Protein AF-A0A150FTC3-F1 (afdb_monomer_lite)

Radius of gyration: 13.67 Å; chains: 1; bounding box: 25×29×34 Å

Foldseek 3Di:
DDDPVRVLVVLVVVLVVCCVVPVDPSLQEAEPPDPPVSVVSHQKYKYWDDPPVVRAIWIWIQGPVVNDIDTGGPVVPPDDD

InterPro domains:
  IPR003653 Ulp1 protease family, C-terminal catalytic domain [PF02902] (38-77)
  IPR003653 Ulp1 protease family, C-terminal catalytic domain [PS50600] (1-81)
  IPR038765 Papain-like cysteine peptidase superfamily [SSF54001] (1-75)

pLDDT: mean 70.76, std 14.59, range [32.38, 90.62]

Structure (mmCIF, N/CA/C/O backbone):
data_AF-A0A150FTC3-F1
#
_entry.id   AF-A0A150FTC3-F1
#
loop_
_atom_site.group_PDB
_atom_site.id
_atom_site.type_symbol
_atom_site.label_atom_id
_atom_site.label_alt_id
_atom_site.label_comp_id
_atom_site.label_asym_id
_atom_site.label_entity_id
_atom_site.label_seq_id
_atom_site.pdbx_PDB_ins_code
_atom_site.Cartn_x
_atom_site.Cartn_y
_atom_site.Cartn_z
_atom_site.occupancy
_atom_site.B_iso_or_equiv
_atom_site.auth_seq_id
_atom_site.auth_comp_id
_atom_site.auth_asym_id
_atom_site.auth_atom_id
_atom_site.pdbx_PDB_model_num
ATOM 1 N N . MET A 1 1 ? 6.774 6.127 -15.991 1.00 73.38 1 MET A N 1
ATOM 2 C CA . MET A 1 1 ? 6.495 5.298 -14.804 1.00 73.38 1 MET A CA 1
ATOM 3 C C . MET A 1 1 ? 6.635 6.152 -13.546 1.00 73.38 1 MET A C 1
ATOM 5 O O . MET A 1 1 ? 7.458 7.064 -13.556 1.00 73.38 1 MET A O 1
ATOM 9 N N . LEU A 1 2 ? 5.817 5.938 -12.510 1.00 76.62 2 LEU A N 1
ATOM 10 C CA . LEU A 1 2 ? 5.996 6.625 -11.221 1.00 76.62 2 LEU A CA 1
ATOM 11 C C . LEU A 1 2 ? 7.157 5.979 -10.455 1.00 76.62 2 LEU A C 1
ATOM 13 O O . LEU A 1 2 ? 7.368 4.777 -10.572 1.00 76.62 2 LEU A O 1
ATOM 17 N N . THR A 1 3 ? 7.902 6.778 -9.691 1.00 81.62 3 THR A N 1
ATOM 18 C CA . THR A 1 3 ? 8.988 6.273 -8.832 1.00 81.62 3 THR A CA 1
ATOM 19 C C . THR A 1 3 ? 8.461 5.873 -7.457 1.00 81.62 3 THR A C 1
ATOM 21 O O . THR A 1 3 ? 7.466 6.444 -6.998 1.00 81.62 3 THR A O 1
ATOM 24 N N . ASP A 1 4 ? 9.187 5.006 -6.749 1.00 74.12 4 ASP A N 1
ATOM 25 C CA . ASP A 1 4 ? 8.905 4.624 -5.356 1.00 74.12 4 ASP A CA 1
ATOM 26 C C . ASP A 1 4 ? 8.696 5.846 -4.459 1.00 74.12 4 ASP A C 1
ATOM 28 O O . ASP A 1 4 ? 7.763 5.899 -3.663 1.00 74.12 4 ASP A O 1
ATOM 32 N N . ASN A 1 5 ? 9.529 6.879 -4.625 1.00 78.00 5 ASN A N 1
ATOM 33 C CA . ASN A 1 5 ? 9.429 8.121 -3.859 1.00 78.00 5 ASN A CA 1
ATOM 34 C C . ASN A 1 5 ? 8.099 8.842 -4.105 1.00 78.00 5 ASN A C 1
ATOM 36 O O . ASN A 1 5 ? 7.501 9.377 -3.172 1.00 78.00 5 ASN A O 1
ATOM 40 N N . THR A 1 6 ? 7.623 8.852 -5.352 1.00 79.81 6 THR A N 1
ATOM 41 C CA . THR A 1 6 ? 6.346 9.473 -5.722 1.00 79.81 6 THR A CA 1
ATOM 42 C C . THR A 1 6 ? 5.166 8.692 -5.152 1.00 79.81 6 THR A C 1
ATOM 44 O O . THR A 1 6 ? 4.247 9.297 -4.598 1.00 79.81 6 THR A O 1
ATOM 47 N N . ILE A 1 7 ? 5.210 7.360 -5.241 1.00 78.50 7 ILE A N 1
ATOM 48 C CA . ILE A 1 7 ? 4.185 6.480 -4.675 1.00 78.50 7 ILE A CA 1
ATOM 49 C C . ILE A 1 7 ? 4.153 6.633 -3.152 1.00 78.50 7 ILE A C 1
ATOM 51 O O . ILE A 1 7 ? 3.111 6.968 -2.593 1.00 78.50 7 ILE A O 1
ATOM 55 N N . ASN A 1 8 ? 5.295 6.521 -2.476 1.00 71.50 8 ASN A N 1
ATOM 56 C CA . ASN A 1 8 ? 5.387 6.666 -1.024 1.00 71.50 8 ASN A CA 1
ATOM 57 C C . ASN A 1 8 ? 4.879 8.035 -0.545 1.00 71.50 8 ASN A C 1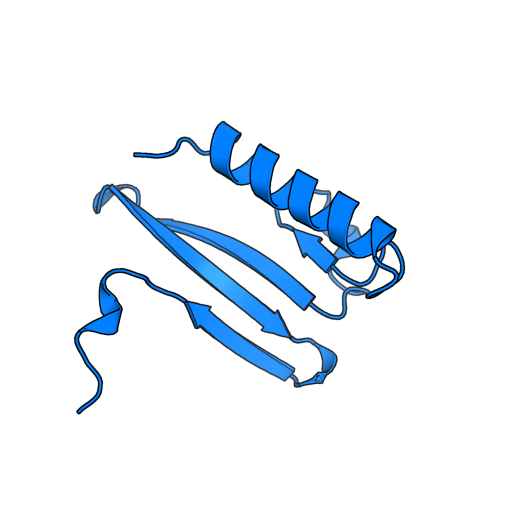
ATOM 59 O O . ASN A 1 8 ? 4.092 8.102 0.400 1.00 71.50 8 ASN A O 1
ATOM 63 N N . ALA A 1 9 ? 5.259 9.129 -1.216 1.00 77.00 9 ALA A N 1
ATOM 64 C CA . ALA A 1 9 ? 4.784 10.469 -0.872 1.00 77.00 9 ALA A CA 1
ATOM 65 C C . ALA A 1 9 ? 3.258 10.598 -1.002 1.00 77.00 9 ALA A C 1
ATOM 67 O O . ALA A 1 9 ? 2.607 11.184 -0.133 1.00 77.00 9 ALA A O 1
ATOM 68 N N . TYR A 1 10 ? 2.677 10.025 -2.059 1.00 78.38 10 TYR A N 1
ATOM 69 C CA . TYR A 1 10 ? 1.236 10.064 -2.278 1.00 78.38 10 TYR A CA 1
ATOM 70 C C . TYR A 1 10 ? 0.472 9.246 -1.235 1.00 78.38 10 TYR A C 1
ATOM 72 O O . TYR A 1 10 ? -0.512 9.722 -0.669 1.00 78.38 10 TYR A O 1
ATOM 80 N N . VAL A 1 11 ? 0.941 8.040 -0.916 1.00 71.56 11 VAL A N 1
ATOM 81 C CA . VAL A 1 11 ? 0.235 7.183 0.039 1.00 71.56 11 VAL A CA 1
ATOM 82 C C . VAL A 1 11 ? 0.372 7.723 1.476 1.00 71.56 11 VAL A C 1
ATOM 84 O O . VAL A 1 11 ? -0.582 7.673 2.255 1.00 71.56 11 VAL A O 1
ATOM 87 N N . LEU A 1 12 ? 1.489 8.377 1.814 1.00 73.19 12 LEU A N 1
ATOM 88 C CA . LEU A 1 12 ? 1.608 9.160 3.051 1.00 73.19 12 LEU A CA 1
ATOM 89 C C . LEU A 1 12 ? 0.637 10.354 3.090 1.00 73.19 12 LEU A C 1
ATOM 91 O O . LEU A 1 12 ? 0.049 10.635 4.138 1.00 73.19 12 LEU A O 1
ATOM 95 N N . ALA A 1 13 ? 0.429 11.044 1.964 1.00 76.19 13 ALA A N 1
ATOM 96 C CA . ALA A 1 13 ? -0.560 12.118 1.869 1.00 76.19 13 ALA A CA 1
ATOM 97 C C . ALA A 1 13 ? -1.997 11.596 2.048 1.00 76.19 13 ALA A C 1
ATOM 99 O O . ALA A 1 13 ? -2.774 12.222 2.768 1.00 76.19 13 ALA A O 1
ATOM 100 N N . LEU A 1 14 ? -2.328 10.424 1.490 1.00 72.69 14 LEU A N 1
ATOM 101 C CA . LEU A 1 14 ? -3.616 9.756 1.723 1.00 72.69 14 LEU A CA 1
ATOM 102 C C . LEU A 1 14 ? -3.835 9.441 3.203 1.00 72.69 14 LEU A C 1
ATOM 104 O O . LEU A 1 14 ? -4.922 9.686 3.723 1.00 72.69 14 LEU A O 1
ATOM 108 N N . ARG A 1 15 ? -2.799 8.965 3.906 1.00 67.19 15 ARG A N 1
ATOM 109 C CA . ARG A 1 15 ? -2.865 8.743 5.357 1.00 67.19 15 ARG A CA 1
ATOM 110 C C . ARG A 1 15 ? -3.204 10.029 6.110 1.00 67.19 15 ARG A C 1
ATOM 112 O O . ARG A 1 15 ? -4.112 10.035 6.935 1.00 67.19 15 ARG A O 1
ATOM 119 N N . LYS A 1 16 ? -2.513 11.128 5.797 1.00 68.56 16 LYS A N 1
ATOM 120 C CA . LYS A 1 16 ? -2.759 12.440 6.418 1.00 68.56 16 LYS A CA 1
ATOM 121 C C . LYS A 1 16 ? -4.179 12.950 6.148 1.00 68.56 16 LYS A C 1
ATOM 123 O O . LYS A 1 16 ? -4.813 13.523 7.033 1.00 68.56 16 LYS A O 1
ATOM 128 N N . GLU A 1 17 ? -4.674 12.740 4.934 1.00 69.69 17 GLU A N 1
ATOM 129 C CA . GLU A 1 17 ? -5.999 13.181 4.514 1.00 69.69 17 GLU A CA 1
ATOM 130 C C . GLU A 1 17 ? -7.127 12.347 5.149 1.00 69.69 17 GLU A C 1
ATOM 132 O O . GLU A 1 17 ? -8.128 12.908 5.595 1.00 69.69 17 GLU A O 1
ATOM 137 N N . ALA A 1 18 ? -6.946 11.030 5.291 1.00 65.56 18 ALA A N 1
ATOM 138 C CA . ALA A 1 18 ? -7.891 10.152 5.985 1.00 65.56 18 ALA A CA 1
ATOM 139 C C . ALA A 1 18 ? -8.082 10.558 7.459 1.00 65.56 18 ALA A C 1
ATOM 141 O O . ALA A 1 18 ? -9.218 10.628 7.939 1.00 65.56 18 ALA A O 1
ATOM 142 N N . THR A 1 19 ? -6.988 10.925 8.140 1.00 61.72 19 THR A N 1
ATOM 143 C CA . THR A 1 19 ? -7.026 11.507 9.490 1.00 61.72 19 THR A CA 1
ATOM 144 C C . THR A 1 19 ? -7.800 12.830 9.507 1.00 61.72 19 THR A C 1
ATOM 146 O O . THR A 1 19 ? -8.633 13.058 10.387 1.00 61.72 19 THR A O 1
ATOM 149 N N . ARG A 1 20 ? -7.569 13.711 8.520 1.00 64.81 20 ARG A N 1
ATOM 150 C CA . ARG A 1 20 ? -8.242 15.020 8.415 1.00 64.81 20 ARG A CA 1
ATOM 151 C C . ARG A 1 20 ? -9.754 14.883 8.229 1.00 64.81 20 ARG A C 1
ATOM 153 O O . ARG A 1 20 ? -10.511 15.641 8.832 1.00 64.81 20 ARG A O 1
ATOM 160 N N . MET A 1 21 ? -10.195 13.912 7.431 1.00 62.16 21 MET A N 1
ATOM 161 C CA . MET A 1 21 ? -11.612 13.679 7.129 1.00 62.16 21 MET A CA 1
ATOM 162 C C . MET A 1 21 ? -12.387 12.950 8.242 1.00 62.16 21 MET A C 1
ATOM 164 O O . MET A 1 21 ? -13.576 12.691 8.072 1.00 62.16 21 MET A O 1
ATOM 168 N N . ARG A 1 22 ? -11.760 12.624 9.387 1.00 59.75 22 ARG A N 1
ATOM 169 C CA . ARG A 1 22 ? -12.366 11.832 10.481 1.00 59.75 22 ARG A CA 1
ATOM 170 C C . ARG A 1 22 ? -12.955 10.4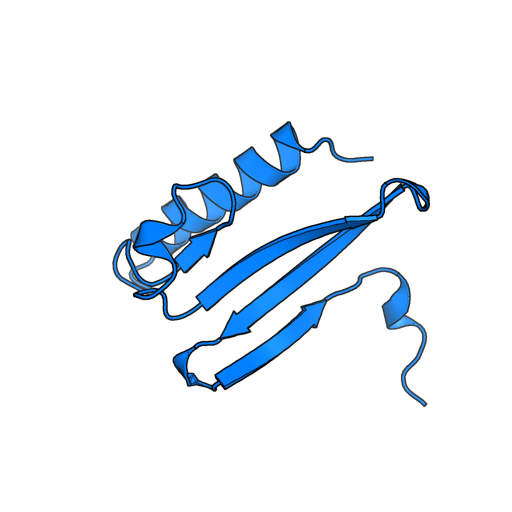90 10.018 1.00 59.75 22 ARG A C 1
ATOM 172 O O . ARG A 1 22 ? -13.820 9.935 10.690 1.00 59.75 22 ARG A O 1
ATOM 179 N N . MET A 1 23 ? -12.467 9.946 8.901 1.00 51.44 23 MET A N 1
ATOM 180 C CA . MET A 1 23 ? -12.803 8.585 8.459 1.00 51.44 23 MET A CA 1
ATOM 181 C C . MET A 1 23 ? -12.062 7.511 9.280 1.00 51.44 23 MET A C 1
ATOM 183 O O . MET A 1 23 ? -12.227 6.320 9.038 1.00 51.44 23 MET A O 1
ATOM 187 N N . GLY A 1 24 ? -11.282 7.944 10.275 1.00 53.06 24 GLY A N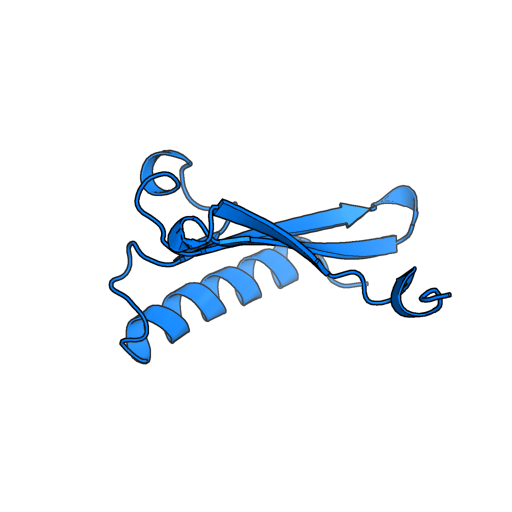 1
ATOM 188 C CA . GLY A 1 24 ? -10.638 7.145 11.307 1.00 53.06 24 GLY A CA 1
ATOM 189 C C . GLY A 1 24 ? -9.626 7.983 12.095 1.00 53.06 24 GLY A C 1
ATOM 190 O O . GLY A 1 24 ? -9.203 9.041 11.624 1.00 53.06 24 GLY A O 1
ATOM 191 N N . THR A 1 25 ? -9.253 7.547 13.301 1.00 51.47 25 THR A N 1
ATOM 192 C CA . THR A 1 25 ? -8.071 8.067 14.017 1.00 51.47 25 THR A CA 1
ATOM 193 C C . THR A 1 25 ? -6.800 7.732 13.219 1.00 51.47 25 THR A C 1
ATOM 195 O O . THR A 1 25 ? -6.854 6.889 12.326 1.00 51.47 25 THR A O 1
ATOM 198 N N . GLU A 1 26 ? -5.651 8.370 13.498 1.00 49.97 26 GLU A N 1
ATOM 199 C CA . GLU A 1 26 ? -4.366 8.121 12.790 1.00 49.97 26 GLU A CA 1
ATOM 200 C C . GLU A 1 26 ? -3.941 6.640 12.715 1.00 49.97 26 GLU A C 1
ATOM 202 O O . GLU A 1 26 ? -3.038 6.291 11.941 1.00 49.97 26 GLU A O 1
ATOM 207 N N . ASP A 1 27 ? -4.588 5.808 13.527 1.00 52.69 27 ASP A N 1
ATOM 208 C CA . ASP A 1 27 ? -4.413 4.372 13.640 1.00 52.69 27 ASP A CA 1
ATOM 209 C C . ASP A 1 27 ? -5.183 3.585 12.573 1.00 52.69 27 ASP A C 1
ATOM 211 O O . ASP A 1 27 ? -4.734 2.508 12.230 1.00 52.69 27 ASP A O 1
ATOM 215 N N . ASN A 1 28 ? -6.255 4.108 11.959 1.00 56.97 28 ASN A N 1
ATOM 216 C CA . ASN A 1 28 ? -7.158 3.316 11.105 1.00 56.97 28 ASN A CA 1
ATOM 217 C C . ASN A 1 28 ? -6.638 3.029 9.687 1.00 56.97 28 ASN A C 1
ATOM 219 O O . ASN A 1 28 ? -7.191 2.161 9.010 1.00 56.97 28 ASN A O 1
ATOM 223 N N . LEU A 1 29 ? -5.614 3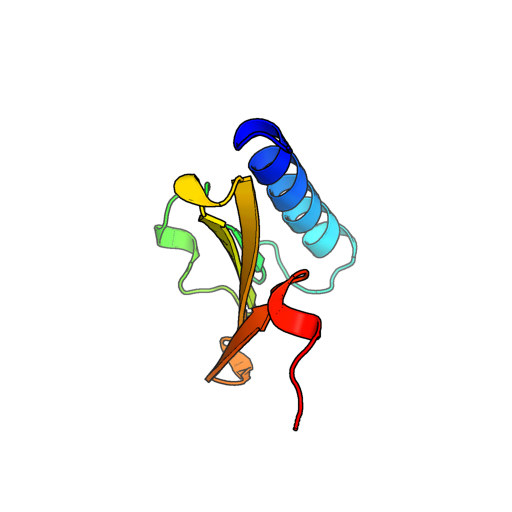.748 9.220 1.00 54.38 29 LEU A N 1
ATOM 224 C CA . LEU A 1 29 ? -5.033 3.569 7.889 1.00 54.38 29 LEU A CA 1
ATOM 225 C C . LEU A 1 29 ? -3.517 3.400 7.991 1.00 54.38 29 LEU A C 1
ATOM 227 O O . LEU A 1 29 ? -2.793 4.358 8.283 1.00 54.38 29 LEU A O 1
ATOM 231 N N . HIS A 1 30 ? -3.035 2.190 7.709 1.00 58.88 30 HIS A N 1
ATOM 232 C CA . HIS A 1 30 ? -1.605 1.909 7.640 1.00 58.88 30 HIS A CA 1
ATOM 233 C C . HIS A 1 30 ? -1.127 1.815 6.193 1.00 58.88 30 HIS A C 1
ATOM 235 O O . HIS A 1 30 ? -1.818 1.313 5.309 1.00 58.88 30 HIS A O 1
ATOM 241 N N . VAL A 1 31 ? 0.088 2.300 5.973 1.00 59.28 31 VAL A N 1
ATOM 242 C CA . VAL A 1 31 ? 0.755 2.349 4.677 1.00 59.28 31 VAL A CA 1
ATOM 243 C C . VAL A 1 31 ? 2.158 1.814 4.888 1.00 59.28 31 VAL A C 1
ATOM 245 O O . VAL A 1 31 ? 2.886 2.334 5.739 1.00 59.28 31 VAL A O 1
ATOM 248 N N . ILE A 1 32 ? 2.539 0.788 4.132 1.00 57.56 32 ILE A N 1
ATOM 249 C CA . ILE A 1 32 ? 3.882 0.217 4.245 1.00 57.56 32 ILE A CA 1
ATOM 250 C C . ILE A 1 32 ? 4.898 1.252 3.738 1.00 57.56 32 ILE A C 1
ATOM 252 O O . ILE A 1 32 ? 4.815 1.723 2.610 1.00 57.56 32 ILE A O 1
ATOM 256 N N . GLY A 1 33 ? 5.791 1.657 4.646 1.00 53.03 33 GLY A N 1
ATOM 257 C CA . GLY A 1 33 ? 6.671 2.832 4.567 1.00 53.03 33 GLY A CA 1
ATOM 258 C C . GLY A 1 33 ? 6.846 3.499 5.944 1.00 53.03 33 GLY A C 1
ATOM 259 O O . GLY A 1 33 ? 7.873 4.112 6.225 1.00 53.03 33 GLY A O 1
ATOM 260 N N . ALA A 1 34 ? 5.872 3.315 6.844 1.00 45.12 34 ALA A N 1
ATOM 261 C CA . ALA A 1 34 ? 5.985 3.590 8.278 1.00 45.12 34 ALA A CA 1
ATOM 262 C C . ALA A 1 34 ? 6.442 2.329 9.051 1.00 45.12 34 ALA A C 1
ATOM 264 O O . ALA A 1 34 ? 6.254 1.217 8.556 1.00 45.12 34 ALA A O 1
ATOM 265 N N . PRO A 1 35 ? 7.029 2.453 10.260 1.00 45.41 35 PRO A N 1
ATOM 266 C CA . PRO A 1 35 ? 7.401 1.292 11.068 1.00 45.41 35 PRO A CA 1
ATOM 267 C C . PRO A 1 35 ? 6.210 0.344 11.298 1.00 45.41 35 PRO A C 1
ATOM 269 O O . PRO A 1 35 ? 5.129 0.761 11.722 1.00 45.41 35 PRO A O 1
ATOM 272 N N . VAL A 1 36 ? 6.459 -0.943 11.032 1.00 47.88 36 VAL A N 1
ATOM 273 C CA . VAL A 1 36 ? 5.504 -2.073 10.978 1.00 47.88 36 VAL A CA 1
ATOM 274 C C . VAL A 1 36 ? 4.678 -2.246 12.261 1.00 47.88 36 VAL A C 1
ATOM 276 O O . VAL A 1 36 ? 3.596 -2.827 12.243 1.00 47.88 36 VAL A O 1
ATOM 279 N N . THR A 1 37 ? 5.135 -1.696 13.385 1.00 44.72 37 THR A N 1
ATOM 280 C CA . THR A 1 37 ? 4.479 -1.818 14.694 1.00 44.72 37 THR A CA 1
ATOM 281 C C . THR A 1 37 ? 3.087 -1.186 14.769 1.00 44.72 37 THR A C 1
ATOM 283 O O . THR A 1 37 ? 2.293 -1.636 15.584 1.00 44.72 37 THR A O 1
ATOM 286 N N . ARG A 1 38 ? 2.742 -0.212 13.911 1.00 52.84 38 ARG A N 1
ATOM 287 C CA . ARG A 1 38 ? 1.385 0.386 13.854 1.00 52.84 38 ARG A CA 1
ATOM 288 C C . ARG A 1 38 ? 0.437 -0.290 12.854 1.00 52.84 38 ARG A C 1
ATOM 290 O O . ARG A 1 38 ? -0.638 0.230 12.584 1.00 52.84 38 ARG A O 1
ATOM 297 N N . MET A 1 39 ? 0.845 -1.400 12.240 1.00 53.91 39 MET A N 1
ATOM 298 C CA . MET A 1 39 ? 0.062 -2.067 11.193 1.00 53.91 39 MET A CA 1
ATOM 299 C C . MET A 1 39 ? -1.092 -2.913 11.755 1.00 53.91 39 MET A C 1
ATOM 301 O O . MET A 1 39 ? -2.062 -3.167 11.046 1.00 53.91 39 MET A O 1
ATOM 305 N N . LEU A 1 40 ? -0.992 -3.343 13.019 1.00 58.31 40 LEU A N 1
ATOM 306 C CA . LEU A 1 40 ? -1.960 -4.238 13.665 1.00 58.31 40 LEU A CA 1
ATOM 307 C C . LEU A 1 40 ? -3.235 -3.525 14.146 1.00 58.31 40 LEU A C 1
ATOM 309 O O . LEU A 1 40 ? -4.272 -4.174 14.244 1.00 58.31 40 LEU A O 1
ATOM 313 N N . ASP A 1 41 ? -3.171 -2.212 14.381 1.00 61.78 41 ASP A N 1
ATOM 314 C CA . ASP A 1 41 ? -4.300 -1.419 14.894 1.00 61.78 41 ASP A CA 1
ATOM 315 C C . ASP A 1 41 ? -5.133 -0.758 13.778 1.00 61.78 41 ASP A C 1
ATOM 317 O O . ASP A 1 41 ? -6.156 -0.127 14.047 1.00 61.78 41 ASP A O 1
ATOM 321 N N . ALA A 1 42 ? -4.727 -0.920 12.514 1.00 65.69 42 ALA A N 1
ATOM 322 C CA . ALA A 1 42 ? -5.375 -0.278 11.377 1.00 65.69 42 ALA A CA 1
ATOM 323 C C . ALA A 1 42 ? -6.588 -1.030 10.842 1.00 65.69 42 ALA A C 1
ATOM 325 O O . ALA A 1 42 ? -6.562 -2.236 10.624 1.00 65.69 42 ALA A O 1
ATOM 326 N N . GLU A 1 43 ? -7.660 -0.293 10.550 1.00 78.12 43 GLU A N 1
ATOM 327 C CA . GLU A 1 43 ? -8.872 -0.837 9.936 1.00 78.12 43 GLU A CA 1
ATOM 328 C C . GLU A 1 43 ? -8.667 -1.175 8.455 1.00 78.12 43 GLU A C 1
ATOM 330 O O . GLU A 1 43 ? -9.251 -2.137 7.946 1.00 78.12 43 GLU A O 1
ATOM 335 N N . LEU A 1 44 ? -7.832 -0.392 7.770 1.00 79.69 44 LEU A N 1
ATOM 336 C CA . LEU A 1 44 ? -7.454 -0.572 6.378 1.00 79.69 44 LEU A CA 1
ATOM 337 C C . LEU A 1 44 ? -5.934 -0.441 6.237 1.00 79.69 44 LEU A C 1
ATOM 339 O O . LEU A 1 44 ? -5.336 0.529 6.692 1.00 79.69 44 LEU A O 1
ATOM 343 N N . VAL A 1 45 ? -5.301 -1.396 5.565 1.00 81.12 45 VAL A N 1
ATOM 344 C CA . VAL A 1 45 ? -3.887 -1.311 5.185 1.00 81.12 45 VAL A CA 1
ATOM 345 C C . VAL A 1 45 ? -3.792 -1.212 3.671 1.00 81.12 45 VAL A C 1
ATOM 347 O O . VAL A 1 45 ? -4.362 -2.042 2.962 1.00 81.12 45 VAL A O 1
ATOM 350 N N . LEU A 1 46 ? -3.086 -0.198 3.179 1.00 81.25 46 LEU A N 1
ATOM 351 C CA . LEU A 1 46 ? -2.784 -0.027 1.761 1.00 81.25 46 LEU A CA 1
ATOM 352 C C . LEU A 1 46 ? -1.330 -0.410 1.501 1.00 81.25 46 LEU A C 1
ATOM 354 O O . LEU A 1 46 ? -0.409 0.122 2.125 1.00 81.25 46 LEU A O 1
ATOM 358 N N . VAL A 1 47 ? -1.142 -1.335 0.565 1.00 83.31 47 VAL A N 1
ATOM 359 C CA . VAL A 1 47 ? 0.159 -1.886 0.191 1.00 83.31 47 VAL A CA 1
ATOM 360 C C . VAL A 1 47 ? 0.361 -1.675 -1.307 1.00 83.31 47 VAL A C 1
ATOM 362 O O . VAL A 1 47 ? -0.227 -2.408 -2.107 1.00 83.31 47 VAL A O 1
ATOM 365 N N . PRO A 1 48 ? 1.143 -0.662 -1.710 1.00 81.38 48 PRO A N 1
ATOM 366 C CA . PRO A 1 48 ? 1.607 -0.539 -3.085 1.00 81.38 48 PRO A CA 1
ATOM 367 C C . PRO A 1 48 ? 2.485 -1.738 -3.450 1.00 81.38 48 PRO A C 1
ATOM 369 O O . PRO A 1 48 ? 3.287 -2.187 -2.631 1.00 81.38 48 PRO A O 1
ATOM 372 N N . ILE A 1 49 ? 2.324 -2.253 -4.664 1.00 83.12 49 ILE A N 1
ATOM 373 C CA . ILE A 1 49 ? 3.086 -3.388 -5.187 1.00 83.12 49 ILE A CA 1
ATOM 374 C C . ILE A 1 49 ? 3.735 -2.939 -6.490 1.00 83.12 49 ILE A C 1
ATOM 376 O O . ILE A 1 49 ? 3.024 -2.584 -7.430 1.00 83.12 49 ILE A O 1
ATOM 380 N N . ASP A 1 50 ? 5.064 -2.953 -6.526 1.00 83.44 50 ASP A N 1
ATOM 381 C CA . ASP A 1 50 ? 5.846 -2.683 -7.730 1.00 83.44 50 ASP A CA 1
ATOM 382 C C . ASP A 1 50 ? 6.161 -3.994 -8.454 1.00 83.44 50 ASP A C 1
ATOM 384 O O . ASP A 1 50 ? 6.806 -4.889 -7.900 1.00 83.44 50 ASP A O 1
ATOM 388 N N . PHE A 1 51 ? 5.708 -4.107 -9.696 1.00 82.38 51 PHE A N 1
ATOM 389 C CA . PHE A 1 51 ? 6.146 -5.134 -10.629 1.00 82.38 51 PHE A CA 1
ATOM 390 C C . PHE A 1 51 ? 7.251 -4.543 -11.503 1.00 82.38 51 PHE A C 1
ATOM 392 O O . PHE A 1 51 ? 7.015 -4.195 -12.662 1.00 82.38 51 PHE A O 1
ATOM 399 N N . ALA A 1 52 ? 8.457 -4.444 -10.940 1.00 75.56 52 ALA A N 1
ATOM 400 C CA . ALA A 1 52 ? 9.598 -3.782 -11.574 1.00 75.56 52 ALA A CA 1
ATOM 401 C C . ALA A 1 52 ? 9.886 -4.298 -12.999 1.00 75.56 52 ALA A C 1
ATOM 403 O O . ALA A 1 52 ? 10.121 -3.504 -13.906 1.00 75.56 52 ALA A O 1
ATOM 404 N N . ASP A 1 53 ? 9.782 -5.614 -13.221 1.00 79.62 53 ASP A N 1
ATOM 405 C CA . ASP A 1 53 ? 10.007 -6.242 -14.534 1.00 79.62 53 ASP A CA 1
ATOM 406 C C . ASP A 1 53 ? 8.943 -5.879 -15.588 1.00 79.62 53 ASP A C 1
ATOM 408 O O . ASP A 1 53 ? 9.170 -6.037 -16.786 1.00 79.62 53 ASP A O 1
ATOM 412 N N . LEU A 1 54 ? 7.766 -5.424 -15.150 1.00 79.25 54 LEU A N 1
ATOM 413 C CA . LEU A 1 54 ? 6.617 -5.096 -15.999 1.00 79.25 54 LEU A CA 1
ATOM 414 C C . LEU A 1 54 ? 6.366 -3.590 -16.101 1.00 79.25 54 LEU A C 1
ATOM 416 O O . LEU A 1 54 ? 5.371 -3.181 -16.696 1.00 79.25 54 LEU A O 1
ATOM 420 N N . GLU A 1 55 ? 7.234 -2.775 -15.500 1.00 83.75 55 GLU A N 1
ATOM 421 C CA . GLU A 1 55 ? 7.049 -1.331 -15.382 1.00 83.75 55 GLU A CA 1
ATOM 422 C C . GLU A 1 55 ? 5.652 -0.933 -14.846 1.00 83.75 55 GLU A C 1
ATOM 424 O O . GLU A 1 55 ? 5.056 0.073 -15.251 1.00 83.75 55 GLU A O 1
ATOM 429 N N . HIS A 1 56 ? 5.106 -1.736 -13.923 1.00 84.44 56 HIS A N 1
ATOM 430 C CA . HIS A 1 56 ? 3.704 -1.669 -13.505 1.00 84.44 56 HIS A CA 1
ATOM 431 C C . HIS A 1 56 ? 3.540 -1.592 -11.989 1.00 84.44 56 HIS A C 1
ATOM 433 O O . HIS A 1 56 ? 4.235 -2.267 -11.239 1.00 84.44 56 HIS A O 1
ATOM 439 N N . TRP A 1 57 ? 2.550 -0.819 -11.544 1.00 84.38 57 TRP A N 1
ATOM 440 C CA . TRP A 1 57 ? 2.180 -0.700 -10.137 1.00 84.38 57 TRP A CA 1
ATOM 441 C C . TRP A 1 57 ? 0.762 -1.210 -9.905 1.00 84.38 57 TRP A C 1
ATOM 443 O O . TRP A 1 57 ? -0.181 -0.800 -10.583 1.00 84.38 57 TRP A O 1
ATOM 453 N N . ALA A 1 58 ? 0.599 -2.023 -8.869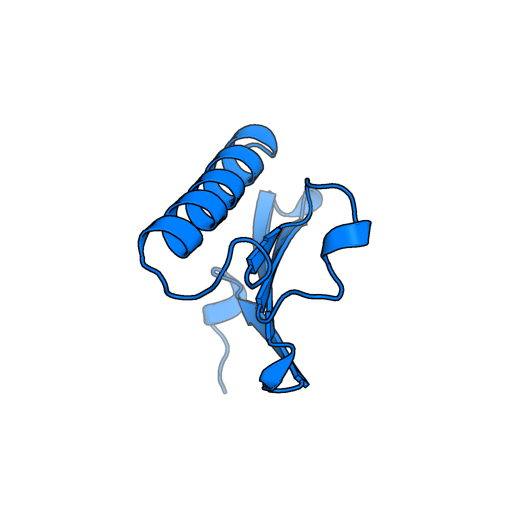 1.00 87.88 58 ALA A N 1
ATOM 454 C CA . ALA A 1 58 ? -0.696 -2.440 -8.349 1.00 87.88 58 ALA A CA 1
ATOM 455 C C . ALA A 1 58 ? -0.869 -2.003 -6.889 1.00 87.88 58 ALA A C 1
ATOM 457 O O . ALA A 1 58 ? 0.048 -1.489 -6.243 1.00 87.88 58 ALA A O 1
ATOM 458 N N . LEU A 1 59 ? -2.070 -2.208 -6.354 1.00 86.69 59 LEU A N 1
ATOM 459 C CA . LEU A 1 59 ? -2.398 -1.890 -4.970 1.00 86.69 59 LEU A CA 1
ATOM 460 C C . LEU A 1 59 ? -3.124 -3.065 -4.319 1.00 86.69 59 LEU A C 1
ATOM 462 O O . LEU A 1 59 ? -4.159 -3.515 -4.807 1.00 86.69 59 LEU A O 1
ATOM 466 N N . ALA A 1 60 ? -2.638 -3.516 -3.168 1.00 86.75 60 ALA A N 1
ATOM 467 C CA . ALA A 1 60 ? -3.394 -4.395 -2.288 1.00 86.75 60 ALA A CA 1
ATOM 468 C C . ALA A 1 60 ? -4.015 -3.587 -1.142 1.00 86.75 60 ALA A C 1
ATOM 470 O O . ALA A 1 60 ? -3.349 -2.802 -0.468 1.00 86.75 60 ALA A O 1
ATOM 471 N N . GLY A 1 61 ? -5.311 -3.792 -0.920 1.00 86.75 61 GLY A N 1
ATOM 472 C CA . GLY A 1 61 ? -6.042 -3.267 0.226 1.00 86.75 61 GLY A CA 1
ATOM 473 C C . GLY A 1 61 ? -6.417 -4.394 1.179 1.00 86.75 61 GLY A C 1
ATOM 474 O O . GLY A 1 61 ? -7.113 -5.330 0.782 1.00 86.75 61 GLY A O 1
ATOM 475 N N . ILE A 1 62 ? -5.994 -4.299 2.436 1.00 87.06 62 ILE A N 1
ATOM 476 C CA . ILE A 1 62 ? -6.352 -5.242 3.499 1.00 87.06 62 ILE A CA 1
ATOM 477 C C . ILE A 1 62 ? -7.350 -4.550 4.418 1.00 87.06 62 ILE A C 1
ATOM 479 O O . ILE A 1 62 ? -6.981 -3.678 5.199 1.00 87.06 62 ILE A O 1
ATOM 483 N N . ASN A 1 63 ? -8.623 -4.925 4.323 1.00 85.81 63 ASN A N 1
ATOM 484 C CA . ASN A 1 63 ? -9.652 -4.445 5.236 1.00 85.81 63 ASN A CA 1
ATOM 485 C C . ASN A 1 63 ? -9.738 -5.403 6.429 1.00 85.81 63 ASN A C 1
ATOM 487 O O . ASN A 1 63 ? -10.282 -6.506 6.311 1.00 85.81 63 ASN A O 1
ATOM 491 N N . MET A 1 64 ? -9.207 -4.982 7.577 1.00 81.56 64 MET A N 1
ATOM 492 C CA . MET A 1 64 ? -9.142 -5.804 8.787 1.00 81.56 64 MET A CA 1
ATOM 493 C C . MET A 1 64 ? -10.532 -6.063 9.379 1.00 81.56 64 MET A C 1
ATOM 495 O O . MET A 1 64 ? -10.798 -7.160 9.873 1.00 81.56 64 MET A O 1
ATOM 499 N N . ARG A 1 65 ? -11.463 -5.103 9.253 1.00 83.06 65 ARG A N 1
ATOM 500 C CA . ARG A 1 65 ? -12.852 -5.251 9.723 1.00 83.06 65 ARG A CA 1
ATOM 501 C C . ARG A 1 65 ? -13.603 -6.333 8.944 1.00 83.06 65 ARG A C 1
ATOM 503 O O . ARG A 1 65 ? -14.331 -7.127 9.530 1.00 83.06 65 ARG A O 1
ATOM 510 N N . GLN A 1 66 ? -13.416 -6.370 7.628 1.00 86.50 66 GLN A N 1
ATOM 511 C CA . GLN A 1 66 ? -14.051 -7.341 6.731 1.00 86.50 66 GLN A CA 1
ATOM 512 C C . GLN A 1 66 ? -13.244 -8.636 6.579 1.00 86.50 66 GLN A C 1
ATOM 514 O O . GLN A 1 66 ? -13.716 -9.560 5.921 1.00 86.50 66 GLN A O 1
ATOM 519 N N . ARG A 1 67 ? -12.031 -8.700 7.151 1.00 84.94 67 ARG A N 1
ATOM 520 C CA . ARG A 1 67 ? -11.058 -9.790 6.954 1.00 84.94 67 ARG A CA 1
ATOM 521 C C . ARG A 1 67 ? -10.864 -10.126 5.473 1.00 84.94 67 ARG A C 1
ATOM 523 O O . ARG A 1 67 ? -10.783 -11.291 5.090 1.00 84.94 67 ARG A O 1
ATOM 530 N N . LYS A 1 68 ? -10.832 -9.088 4.634 1.00 89.56 68 LYS A N 1
ATOM 531 C CA . LYS A 1 68 ? -10.794 -9.211 3.176 1.00 89.56 68 LYS A CA 1
ATOM 532 C C . LYS A 1 68 ? -9.556 -8.526 2.623 1.00 89.56 68 LYS A C 1
ATOM 534 O O . LYS A 1 68 ? -9.302 -7.359 2.918 1.00 89.56 68 LYS A O 1
ATOM 539 N N . ILE A 1 69 ? -8.847 -9.244 1.760 1.00 89.81 69 ILE A N 1
ATOM 540 C CA . ILE A 1 69 ? -7.780 -8.700 0.924 1.00 89.81 69 ILE A CA 1
ATOM 541 C C . ILE A 1 69 ? -8.371 -8.474 -0.466 1.00 89.81 69 ILE A C 1
ATOM 543 O O . ILE A 1 69 ? -9.003 -9.368 -1.027 1.00 89.81 69 ILE A O 1
ATOM 547 N N . THR A 1 70 ? -8.215 -7.266 -0.999 1.00 90.62 70 THR A N 1
ATOM 548 C CA . THR A 1 70 ? -8.638 -6.914 -2.359 1.00 90.62 70 THR A CA 1
ATOM 549 C C . THR A 1 70 ? -7.426 -6.444 -3.138 1.00 90.62 70 THR A C 1
ATOM 551 O O . THR A 1 70 ? -6.670 -5.601 -2.657 1.00 90.62 70 THR A O 1
ATOM 554 N N . PHE A 1 71 ? -7.245 -7.003 -4.327 1.00 88.44 71 PHE A N 1
ATOM 555 C CA . PHE A 1 71 ? -6.168 -6.647 -5.234 1.00 88.44 71 PHE A CA 1
ATOM 556 C C . PHE A 1 71 ? -6.722 -5.748 -6.338 1.00 88.44 71 PHE A C 1
ATOM 558 O O . PHE A 1 71 ? -7.714 -6.097 -6.978 1.00 88.44 71 PHE A O 1
ATOM 565 N N . TYR A 1 72 ? -6.107 -4.584 -6.516 1.00 87.00 72 TYR A N 1
ATOM 566 C CA . TYR A 1 72 ? -6.463 -3.598 -7.525 1.00 87.00 72 TYR A CA 1
ATOM 567 C C . TYR A 1 72 ? -5.323 -3.504 -8.533 1.00 87.00 72 TYR A C 1
ATOM 569 O O . TYR A 1 72 ? -4.219 -3.072 -8.199 1.00 87.00 72 TYR A O 1
ATOM 577 N N . ASP A 1 73 ? -5.618 -3.895 -9.765 1.00 88.06 73 ASP A N 1
ATOM 578 C CA . ASP A 1 73 ? -4.684 -3.886 -10.881 1.00 88.06 73 ASP A CA 1
ATOM 579 C C . ASP A 1 73 ? -5.359 -3.215 -12.078 1.00 88.06 73 ASP A C 1
ATOM 581 O O . ASP A 1 73 ? -6.411 -3.651 -12.550 1.00 88.06 73 ASP A O 1
ATOM 585 N N . SER A 1 74 ? -4.771 -2.109 -12.528 1.00 84.25 74 SER A N 1
ATOM 586 C CA . SER A 1 74 ? -5.290 -1.297 -13.627 1.00 84.25 74 SER A CA 1
ATOM 587 C C . SER A 1 74 ? -5.063 -1.917 -15.007 1.00 84.25 74 SER A C 1
ATOM 589 O O . SER A 1 74 ? -5.724 -1.501 -15.955 1.00 84.25 74 SER A O 1
ATOM 591 N N . ILE A 1 75 ? -4.170 -2.904 -15.130 1.00 82.75 75 ILE A N 1
ATOM 592 C CA . ILE A 1 75 ? -3.880 -3.610 -16.385 1.00 82.75 75 ILE A CA 1
ATOM 593 C C . ILE A 1 75 ? -4.712 -4.892 -16.477 1.00 82.75 75 ILE A C 1
ATOM 595 O O . ILE A 1 75 ? -5.266 -5.197 -17.533 1.00 82.75 75 ILE A O 1
ATOM 599 N N . ALA A 1 76 ? -4.875 -5.617 -15.367 1.00 69.25 76 ALA A N 1
ATOM 600 C CA . ALA A 1 76 ? -5.660 -6.855 -15.338 1.00 69.25 76 ALA A CA 1
ATOM 601 C C . ALA A 1 76 ? -7.187 -6.640 -15.429 1.00 69.25 76 ALA A C 1
ATOM 603 O O . ALA A 1 76 ? -7.935 -7.607 -15.568 1.00 69.25 76 ALA A O 1
ATOM 604 N N . ALA A 1 77 ? -7.674 -5.393 -15.416 1.00 58.28 77 ALA A N 1
ATOM 605 C CA . ALA A 1 77 ? -9.098 -5.055 -15.537 1.00 58.28 77 ALA A CA 1
ATOM 606 C C . ALA A 1 77 ? -9.749 -5.435 -16.894 1.00 58.28 77 ALA A C 1
ATOM 608 O O . ALA A 1 77 ? -10.915 -5.124 -17.125 1.00 58.28 77 ALA A O 1
ATOM 609 N N . GLY A 1 78 ? -9.024 -6.127 -17.780 1.00 52.69 78 GLY A N 1
ATOM 610 C CA . GLY A 1 78 ? -9.511 -6.705 -19.035 1.00 52.69 78 GLY A CA 1
ATOM 611 C C . GLY A 1 78 ? -9.929 -8.181 -18.969 1.00 52.69 78 GLY A C 1
ATOM 612 O O . GLY A 1 78 ? -9.884 -8.849 -19.997 1.00 52.69 78 GLY A O 1
ATOM 613 N N . GLY A 1 79 ? -10.300 -8.719 -17.802 1.00 40.88 79 GLY A N 1
ATOM 614 C CA . GLY A 1 79 ? -10.652 -10.139 -17.690 1.00 40.88 79 GLY A CA 1
ATOM 615 C C . GLY A 1 79 ? -11.581 -10.485 -16.533 1.00 40.88 79 GLY A C 1
ATOM 616 O O . GLY A 1 79 ? -11.203 -11.244 -15.646 1.00 40.88 79 GLY A O 1
ATOM 617 N N . ALA A 1 80 ? -12.808 -9.965 -16.552 1.00 32.38 80 ALA A N 1
ATOM 618 C CA . ALA A 1 80 ? -13.926 -10.773 -16.067 1.00 32.38 80 ALA A CA 1
ATOM 619 C C . ALA A 1 80 ? -14.302 -11.762 -17.190 1.00 32.38 80 ALA A C 1
ATOM 621 O O . ALA A 1 80 ? -14.206 -11.369 -18.357 1.00 32.38 80 ALA A O 1
ATOM 622 N N . PRO A 1 81 ? -14.686 -13.017 -16.895 1.00 43.28 81 PRO A N 1
ATOM 623 C CA . PRO A 1 81 ? -15.435 -13.801 -17.873 1.00 43.28 81 PRO A CA 1
ATOM 624 C C . PRO A 1 81 ? -16.727 -13.078 -18.283 1.00 43.28 81 PRO A C 1
ATOM 6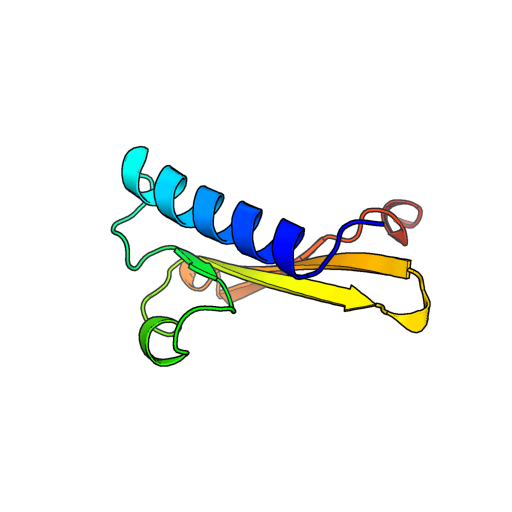26 O O . PRO A 1 81 ? -17.281 -12.325 -17.445 1.00 43.28 81 PRO A O 1
#

Organism: Gonium pectorale (NCBI:txid33097)

Secondary structure (DSSP, 8-state):
---HHHHHHHHHHHHHHHHHTTSS-TTSEEEBTB-GGGSSS-SEEEEEEEEGGGTEEEEEEEETTTTEEEEE-SSGGG---

Sequence (81 aa):
MLTDNTINAYVLALRKEATRMRMGTEDNLHVIGAPVTRMLDAELVLVPIDFADLEHWALAGINMRQRKITFYDSIAAGGAP